Protein AF-A0A4W5L0S5-F1 (afdb_monomer_lite)

Sequence (129 aa):
MLKEGACASDHKALMSELKILIHIGNHLNVVNLLGACTKPNAPLMVVVEYCKYGNLSNYLRAKREFFLPYRDRSPKTQSQVRRMIEAGQVEQRARLPPSPSSSSIGSPQNHSSSKSNQKSHSPAVEKSE

Foldseek 3Di:
DDDPPDDPVNVVVVVVVLVVLVVVADDPPDWHWPDWDDDPPDDTGTDTDDDPQPDPVVSCLVCVVVDPVCPPDDPVVSVVVVVVNVVVVVVVVVPDDDDDDDDDDDDDDDDDDDDDDDDDDDDDDDDDD

Radius of gyration: 30.15 Å; chains: 1; bounding box: 71×33×88 Å

pLDDT: mean 73.86, std 24.86, range [31.44, 98.56]

Organism: NCBI:txid62062

Structure (mmCIF, N/CA/C/O backbone):
data_AF-A0A4W5L0S5-F1
#
_entry.id   AF-A0A4W5L0S5-F1
#
loop_
_atom_site.group_PDB
_atom_site.id
_atom_site.type_symbol
_atom_site.label_atom_id
_atom_site.label_alt_id
_atom_site.label_comp_id
_atom_site.label_asym_id
_atom_site.label_entity_id
_atom_site.label_seq_id
_atom_site.pdbx_PDB_ins_code
_atom_site.Cartn_x
_atom_site.Cartn_y
_atom_site.Cartn_z
_atom_site.occupancy
_atom_site.B_iso_or_equiv
_atom_site.auth_seq_id
_atom_site.auth_comp_id
_atom_site.auth_asym_id
_atom_site.auth_atom_id
_atom_site.pdbx_PDB_model_num
ATOM 1 N N . MET A 1 1 ? -1.604 -0.224 -7.329 1.00 81.69 1 MET A N 1
ATOM 2 C CA . MET A 1 1 ? -1.710 -1.053 -8.554 1.00 81.69 1 MET A CA 1
ATOM 3 C C . MET A 1 1 ? -2.141 -0.168 -9.703 1.00 81.69 1 MET A C 1
ATOM 5 O O . MET A 1 1 ? -2.919 0.753 -9.470 1.00 81.69 1 MET A O 1
ATOM 9 N N . LEU A 1 2 ? -1.644 -0.438 -10.907 1.00 91.19 2 LEU A N 1
ATOM 10 C CA . LEU A 1 2 ? -2.070 0.290 -12.100 1.00 91.19 2 LEU A CA 1
ATOM 11 C C . LEU A 1 2 ? -3.499 -0.119 -12.467 1.00 91.19 2 LEU A C 1
ATOM 13 O O . LEU A 1 2 ? -3.838 -1.300 -12.414 1.00 91.19 2 LEU A O 1
ATOM 17 N N . LYS A 1 3 ? -4.334 0.869 -12.787 1.00 92.62 3 LYS A N 1
ATOM 18 C CA . LYS A 1 3 ? -5.689 0.651 -13.303 1.00 92.62 3 LYS A CA 1
ATOM 19 C C . LYS A 1 3 ? -5.652 0.547 -14.828 1.00 92.62 3 LYS A C 1
ATOM 21 O O . LYS A 1 3 ? -4.653 0.890 -15.457 1.00 92.62 3 LYS A O 1
ATOM 26 N N . GLU A 1 4 ? -6.753 0.097 -15.417 1.00 90.81 4 GLU A N 1
ATOM 27 C CA . GLU A 1 4 ? -6.951 0.188 -16.862 1.00 90.81 4 GLU A CA 1
ATOM 28 C C . GLU A 1 4 ? -6.845 1.654 -17.319 1.00 90.81 4 GLU A C 1
ATOM 30 O O . GLU A 1 4 ? -7.318 2.560 -16.629 1.00 90.81 4 GLU A O 1
ATOM 35 N N . GLY A 1 5 ? -6.149 1.892 -18.434 1.00 90.19 5 GLY A N 1
ATOM 36 C CA . GLY A 1 5 ? -5.843 3.242 -18.922 1.00 90.19 5 GLY A CA 1
ATOM 37 C C . GLY A 1 5 ? -4.675 3.955 -18.223 1.00 90.19 5 GLY A C 1
ATOM 38 O O . GLY A 1 5 ? -4.448 5.131 -18.497 1.00 90.19 5 GLY A O 1
ATOM 39 N N . ALA A 1 6 ? -3.925 3.282 -17.341 1.00 93.00 6 ALA A N 1
ATOM 40 C CA . ALA A 1 6 ? -2.732 3.862 -16.722 1.00 93.00 6 ALA A CA 1
ATOM 41 C C . ALA A 1 6 ? -1.663 4.234 -17.763 1.00 93.00 6 ALA A C 1
ATOM 43 O O . ALA A 1 6 ? -1.397 3.494 -18.713 1.00 93.00 6 ALA A O 1
ATOM 44 N N . CYS A 1 7 ? -1.014 5.374 -17.549 1.00 95.31 7 CYS A N 1
ATOM 45 C CA . CYS A 1 7 ? -0.002 5.913 -18.449 1.00 95.31 7 CYS A CA 1
ATOM 46 C C . CYS A 1 7 ? 1.429 5.592 -17.977 1.00 95.31 7 CYS A C 1
ATOM 48 O O . CYS A 1 7 ? 1.664 5.067 -16.885 1.00 95.31 7 CYS A O 1
ATOM 50 N N . ALA A 1 8 ? 2.426 5.927 -18.801 1.00 94.50 8 ALA A N 1
ATOM 51 C CA . ALA A 1 8 ? 3.832 5.653 -18.494 1.00 94.50 8 ALA A CA 1
ATOM 52 C C . ALA A 1 8 ? 4.315 6.326 -17.191 1.00 94.50 8 ALA A C 1
ATOM 54 O O . ALA A 1 8 ? 5.179 5.779 -16.498 1.00 94.50 8 ALA A O 1
ATOM 55 N N . SER A 1 9 ? 3.753 7.484 -16.822 1.00 96.69 9 SER A N 1
ATOM 56 C CA . SER A 1 9 ? 4.080 8.136 -15.549 1.00 96.69 9 SER A CA 1
ATOM 57 C C . SER A 1 9 ? 3.538 7.372 -14.346 1.00 96.69 9 SER A C 1
ATOM 59 O O . SER A 1 9 ? 4.250 7.286 -13.349 1.00 96.69 9 SER A O 1
ATOM 61 N N . ASP A 1 10 ? 2.360 6.750 -14.445 1.00 96.31 10 ASP A N 1
ATOM 62 C CA . ASP A 1 10 ? 1.810 5.917 -13.366 1.00 96.31 10 ASP A CA 1
ATOM 63 C C . ASP A 1 10 ? 2.692 4.688 -13.137 1.00 96.31 10 ASP A C 1
ATOM 65 O O . ASP A 1 10 ? 3.013 4.338 -12.001 1.00 96.31 10 ASP A O 1
ATOM 69 N N . HIS A 1 11 ? 3.162 4.070 -14.226 1.00 95.50 11 HIS A N 1
ATOM 70 C CA . HIS A 1 11 ? 4.116 2.967 -14.151 1.00 95.50 11 HIS A CA 1
ATOM 71 C C . HIS A 1 11 ? 5.427 3.397 -13.475 1.00 95.50 11 HIS A C 1
ATOM 73 O O . HIS A 1 11 ? 5.942 2.696 -12.601 1.00 95.50 11 HIS A O 1
ATOM 79 N N . LYS A 1 12 ? 5.967 4.568 -13.841 1.00 96.44 12 LYS A N 1
ATOM 80 C CA . LYS A 1 12 ? 7.178 5.120 -13.215 1.00 96.44 12 LYS A CA 1
ATOM 81 C C . LYS A 1 12 ? 6.961 5.438 -11.732 1.00 96.44 12 LYS A C 1
ATOM 83 O O . LYS A 1 12 ? 7.851 5.155 -10.930 1.00 96.44 12 LYS A O 1
ATOM 88 N N . ALA A 1 13 ? 5.805 5.990 -11.371 1.00 97.69 13 ALA A N 1
ATOM 89 C CA . ALA A 1 13 ? 5.445 6.292 -9.990 1.00 97.69 13 ALA A CA 1
ATOM 90 C C . ALA A 1 13 ? 5.370 5.010 -9.151 1.00 97.69 13 ALA A C 1
ATOM 92 O O . ALA A 1 13 ? 6.064 4.909 -8.143 1.00 97.69 13 ALA A O 1
ATOM 93 N N . LEU A 1 14 ? 4.651 3.987 -9.624 1.00 97.69 14 LEU A N 1
ATOM 94 C CA . LEU A 1 14 ? 4.553 2.701 -8.929 1.00 97.69 14 LEU A CA 1
ATOM 95 C C . LEU A 1 14 ? 5.917 2.000 -8.804 1.00 97.69 14 LEU A C 1
ATOM 97 O O . LEU A 1 14 ? 6.222 1.399 -7.776 1.00 97.69 14 LEU A O 1
ATOM 101 N N . MET A 1 15 ? 6.776 2.108 -9.822 1.00 97.38 15 MET A N 1
ATOM 102 C CA . MET A 1 15 ? 8.150 1.602 -9.747 1.00 97.38 15 MET A CA 1
ATOM 103 C C . MET A 1 15 ? 8.982 2.359 -8.697 1.00 97.38 15 MET A C 1
ATOM 105 O O . MET A 1 15 ? 9.832 1.765 -8.032 1.00 97.38 15 MET A O 1
ATOM 109 N N . SER A 1 16 ? 8.749 3.663 -8.530 1.00 98.19 16 SER A N 1
ATOM 110 C CA . SER A 1 16 ? 9.386 4.460 -7.476 1.00 98.19 16 SER A CA 1
ATOM 111 C C . SER A 1 16 ? 8.886 4.065 -6.086 1.00 98.19 16 SER A C 1
ATOM 113 O O . SER A 1 16 ? 9.701 3.896 -5.182 1.00 98.19 16 SER A O 1
ATOM 115 N N . GLU A 1 17 ? 7.578 3.861 -5.916 1.00 98.06 17 GLU A N 1
ATOM 116 C CA . GLU A 1 17 ? 6.989 3.365 -4.663 1.00 98.06 17 GLU A CA 1
ATOM 117 C C . GLU A 1 17 ? 7.579 2.006 -4.265 1.00 98.06 17 GLU A C 1
ATOM 119 O O . GLU A 1 17 ? 7.978 1.817 -3.116 1.00 98.06 17 GLU A O 1
ATOM 124 N N . LEU A 1 18 ? 7.730 1.085 -5.225 1.00 98.38 18 LEU A N 1
ATOM 125 C CA . LEU A 1 18 ? 8.379 -0.207 -4.994 1.00 98.38 18 LEU A CA 1
ATOM 126 C C . LEU A 1 18 ? 9.813 -0.041 -4.464 1.00 98.38 18 LEU A C 1
ATOM 128 O O . LEU A 1 18 ? 10.185 -0.690 -3.488 1.00 98.38 18 LEU A O 1
ATOM 132 N N . LYS A 1 19 ? 10.618 0.839 -5.071 1.00 98.25 19 LYS A N 1
ATOM 133 C CA . LYS A 1 19 ? 11.999 1.094 -4.619 1.00 98.25 19 LYS A CA 1
ATOM 134 C C . LYS A 1 19 ? 12.053 1.658 -3.200 1.00 98.25 19 LYS A C 1
ATOM 136 O O . LYS A 1 19 ? 12.946 1.290 -2.442 1.00 98.25 19 LYS A O 1
ATOM 141 N N . ILE A 1 20 ? 11.099 2.516 -2.841 1.00 98.56 20 ILE A N 1
ATOM 142 C CA . ILE A 1 20 ? 10.987 3.071 -1.488 1.00 98.56 20 ILE A CA 1
ATOM 143 C C . ILE A 1 20 ? 10.678 1.958 -0.481 1.00 98.56 20 ILE A C 1
ATOM 145 O O . ILE A 1 20 ? 11.371 1.855 0.527 1.00 98.56 20 ILE A O 1
ATOM 149 N N . LEU A 1 21 ? 9.704 1.087 -0.766 1.00 98.25 21 LEU A N 1
ATOM 150 C CA . LEU A 1 21 ? 9.360 -0.037 0.115 1.00 98.25 21 LEU A CA 1
ATOM 151 C C . LEU A 1 21 ? 10.540 -1.003 0.318 1.00 98.25 21 LEU A C 1
ATOM 153 O O . LEU A 1 21 ? 10.784 -1.432 1.443 1.00 98.25 21 LEU A O 1
ATOM 157 N N . ILE A 1 22 ? 11.307 -1.295 -0.742 1.00 98.25 22 ILE A N 1
ATOM 158 C CA . ILE A 1 22 ? 12.535 -2.107 -0.647 1.00 98.25 22 ILE A CA 1
ATOM 159 C C . ILE A 1 22 ? 13.562 -1.443 0.278 1.00 98.25 22 ILE A C 1
ATOM 161 O O . ILE A 1 22 ? 14.185 -2.121 1.089 1.00 98.25 22 ILE A O 1
ATOM 165 N N . HIS A 1 23 ? 13.748 -0.127 0.151 1.00 98.44 23 HIS A N 1
ATOM 166 C CA . HIS A 1 23 ? 14.726 0.612 0.946 1.00 98.44 23 HIS A CA 1
ATOM 167 C C . HIS A 1 23 ? 14.345 0.703 2.431 1.00 98.44 23 HIS A C 1
ATOM 169 O O . HIS A 1 23 ? 15.223 0.617 3.283 1.00 98.44 23 HIS A O 1
ATOM 175 N N . ILE A 1 24 ? 13.052 0.858 2.738 1.00 98.06 24 ILE A N 1
ATOM 176 C CA . ILE A 1 24 ? 12.547 0.891 4.120 1.00 98.06 24 ILE A CA 1
ATOM 177 C C . ILE A 1 24 ? 12.746 -0.466 4.811 1.00 98.06 24 ILE A C 1
ATOM 179 O O . ILE A 1 24 ? 13.123 -0.507 5.982 1.00 98.06 24 ILE A O 1
ATOM 183 N N . GLY A 1 25 ? 12.516 -1.570 4.093 1.00 97.44 25 GLY A N 1
ATOM 184 C CA . GLY A 1 25 ? 12.610 -2.918 4.646 1.00 97.44 25 GLY A CA 1
ATOM 185 C C . GLY A 1 25 ? 11.466 -3.262 5.606 1.00 97.44 25 GLY A C 1
ATOM 186 O O . GLY A 1 25 ? 10.401 -2.643 5.588 1.00 97.44 25 GLY A O 1
ATOM 187 N N . ASN A 1 26 ? 11.680 -4.288 6.432 1.00 98.12 26 ASN A N 1
ATOM 188 C CA . ASN A 1 26 ? 10.633 -4.844 7.288 1.00 98.12 26 ASN A CA 1
ATOM 189 C C . ASN A 1 26 ? 10.523 -4.084 8.612 1.00 98.12 26 ASN A C 1
ATOM 191 O O . ASN A 1 26 ? 11.517 -3.911 9.321 1.00 98.12 26 ASN A O 1
ATOM 195 N N . HIS A 1 27 ? 9.304 -3.701 8.992 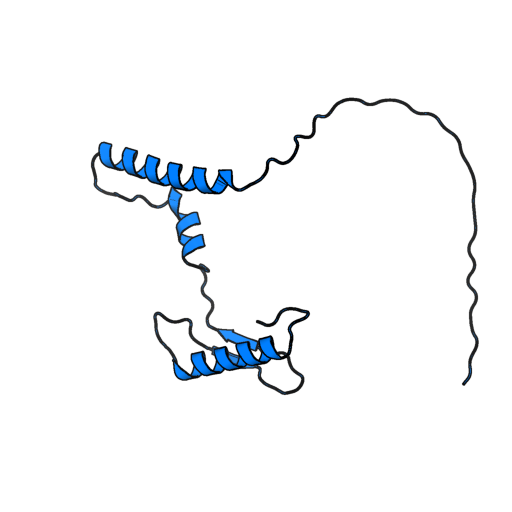1.00 98.38 27 HIS A N 1
ATOM 196 C CA . HIS A 1 27 ? 9.046 -3.022 10.258 1.00 98.38 27 HIS A CA 1
ATOM 197 C C . HIS A 1 27 ? 7.620 -3.285 10.754 1.00 98.38 27 HIS A C 1
ATOM 199 O O . HIS A 1 27 ? 6.673 -3.285 9.980 1.00 98.38 27 HIS A O 1
ATOM 205 N N . LEU A 1 28 ? 7.440 -3.441 12.070 1.00 98.12 28 LEU A N 1
ATOM 206 C CA . LEU A 1 28 ? 6.148 -3.811 12.670 1.00 98.12 28 LEU A CA 1
ATOM 207 C C . LEU A 1 28 ? 5.006 -2.835 12.337 1.00 98.12 28 LEU A C 1
ATOM 209 O O . LEU A 1 28 ? 3.858 -3.239 12.194 1.00 98.12 28 LEU A O 1
ATOM 213 N N . ASN A 1 29 ? 5.327 -1.544 12.240 1.00 98.00 29 ASN A N 1
ATOM 214 C CA . ASN A 1 29 ? 4.344 -0.472 12.052 1.00 98.00 29 ASN A CA 1
ATOM 215 C C . ASN A 1 29 ? 4.305 0.079 10.615 1.00 98.00 29 ASN A C 1
ATOM 217 O O . ASN A 1 29 ? 3.727 1.141 10.387 1.00 98.00 29 ASN A O 1
ATOM 221 N N . VAL A 1 30 ? 4.958 -0.590 9.663 1.00 97.75 30 VAL A N 1
ATOM 222 C CA . VAL A 1 30 ? 4.936 -0.231 8.238 1.00 97.75 30 VAL A CA 1
ATOM 223 C C . VAL A 1 30 ? 4.460 -1.449 7.460 1.00 97.75 30 VAL A C 1
ATOM 225 O O . VAL A 1 30 ? 4.833 -2.567 7.788 1.00 97.75 30 VAL A O 1
ATOM 228 N N . VAL A 1 31 ? 3.645 -1.233 6.428 1.00 97.94 31 VAL A N 1
ATOM 229 C CA . VAL A 1 31 ? 3.167 -2.326 5.578 1.00 97.94 31 VAL A CA 1
ATOM 230 C C . VAL A 1 31 ? 4.357 -3.014 4.909 1.00 97.94 31 VAL A C 1
ATOM 232 O O . VAL A 1 31 ? 5.068 -2.395 4.115 1.00 97.94 31 VAL A O 1
ATOM 235 N N . ASN A 1 32 ? 4.558 -4.293 5.217 1.00 98.12 32 ASN A N 1
ATOM 236 C CA . ASN A 1 32 ? 5.709 -5.044 4.725 1.00 98.12 32 ASN A CA 1
ATOM 237 C C . ASN A 1 32 ? 5.556 -5.452 3.252 1.00 98.12 32 ASN A C 1
ATOM 239 O O . ASN A 1 32 ? 4.514 -5.962 2.824 1.00 98.12 32 ASN A O 1
ATOM 243 N N . LEU A 1 33 ? 6.634 -5.273 2.483 1.00 98.50 33 LEU A N 1
ATOM 244 C CA . LEU A 1 33 ? 6.762 -5.792 1.124 1.00 98.50 33 LEU A CA 1
ATOM 245 C C . LEU A 1 33 ? 7.053 -7.296 1.170 1.00 98.50 33 LEU A C 1
ATOM 247 O O . LEU A 1 33 ? 7.999 -7.731 1.819 1.00 98.50 33 LEU A O 1
ATOM 251 N N . LEU A 1 34 ? 6.272 -8.085 0.435 1.00 98.31 34 LEU A N 1
ATOM 252 C CA . LEU A 1 34 ? 6.489 -9.527 0.279 1.00 98.31 34 LEU A CA 1
ATOM 253 C C . LEU A 1 34 ? 7.206 -9.858 -1.033 1.00 98.31 34 LEU A C 1
ATOM 255 O O . LEU A 1 34 ? 7.949 -10.832 -1.111 1.00 98.31 34 LEU A O 1
ATOM 259 N N . GLY A 1 35 ? 6.982 -9.056 -2.076 1.00 98.19 35 GLY A N 1
ATOM 260 C CA . GLY A 1 35 ? 7.626 -9.237 -3.371 1.00 98.19 35 GLY A CA 1
ATOM 261 C C . GLY A 1 35 ? 7.041 -8.347 -4.461 1.00 98.19 35 GLY A C 1
ATOM 262 O O . GLY A 1 35 ? 6.165 -7.518 -4.217 1.00 98.19 35 GLY A O 1
ATOM 263 N N . ALA A 1 36 ? 7.524 -8.524 -5.688 1.00 98.00 36 ALA A N 1
ATOM 264 C CA . ALA A 1 36 ? 7.023 -7.802 -6.850 1.00 98.00 36 ALA A CA 1
ATOM 265 C C . ALA A 1 36 ? 7.161 -8.626 -8.136 1.00 98.00 36 ALA A C 1
ATOM 267 O O . ALA A 1 36 ? 8.065 -9.451 -8.272 1.00 98.00 36 ALA A O 1
ATOM 268 N N . CYS A 1 37 ? 6.288 -8.362 -9.105 1.00 96.88 37 CYS A N 1
ATOM 269 C CA . CYS A 1 37 ? 6.425 -8.852 -10.472 1.00 96.88 37 CYS A CA 1
ATOM 270 C C . CYS A 1 37 ? 6.864 -7.690 -11.360 1.00 96.88 37 CYS A C 1
ATOM 272 O O . CYS A 1 37 ? 6.093 -6.762 -11.587 1.00 96.88 37 CYS A O 1
ATOM 274 N N . THR A 1 38 ? 8.106 -7.743 -11.840 1.00 96.50 38 THR A N 1
ATOM 275 C CA . THR A 1 38 ? 8.754 -6.666 -12.613 1.00 96.50 38 THR A CA 1
ATOM 276 C C . THR A 1 38 ? 9.226 -7.127 -13.994 1.00 96.50 38 THR A C 1
ATOM 278 O O . THR A 1 38 ? 9.999 -6.435 -14.654 1.00 96.50 38 THR A O 1
ATOM 281 N N . LYS A 1 39 ? 8.800 -8.321 -14.428 1.00 95.94 39 LYS A N 1
ATOM 282 C CA . LYS A 1 39 ? 9.226 -8.898 -15.705 1.00 95.94 39 LYS A CA 1
ATOM 283 C C . LYS A 1 39 ? 8.772 -8.013 -16.876 1.00 95.94 39 LYS A C 1
ATOM 285 O O . LYS A 1 39 ? 7.637 -7.534 -16.855 1.00 95.94 39 LYS A O 1
ATOM 290 N N . PRO A 1 40 ? 9.607 -7.852 -17.918 1.00 91.38 40 PRO A N 1
ATOM 291 C CA . PRO A 1 40 ? 9.176 -7.237 -19.168 1.00 91.38 40 PRO A CA 1
ATOM 292 C C . PRO A 1 40 ? 7.946 -7.957 -19.730 1.00 91.38 40 PRO A C 1
ATOM 294 O O . PRO A 1 40 ? 7.829 -9.176 -19.598 1.00 91.38 40 PRO A O 1
ATOM 297 N N . ASN A 1 41 ? 7.041 -7.207 -20.360 1.00 89.62 41 ASN A N 1
ATOM 298 C CA . ASN A 1 41 ? 5.789 -7.708 -20.946 1.00 89.62 41 ASN A CA 1
ATOM 299 C C . ASN A 1 41 ? 4.790 -8.324 -19.943 1.00 89.62 41 ASN A C 1
ATOM 301 O O . ASN A 1 41 ? 3.830 -8.969 -20.357 1.00 89.62 41 ASN A O 1
ATOM 305 N N . ALA A 1 42 ? 4.982 -8.111 -18.638 1.00 91.31 42 ALA A N 1
ATOM 306 C CA . ALA A 1 42 ? 4.015 -8.451 -17.599 1.00 91.31 42 ALA A CA 1
ATOM 307 C C . ALA A 1 42 ? 3.581 -7.185 -16.834 1.00 91.31 42 ALA A C 1
ATOM 309 O O . ALA A 1 42 ? 4.369 -6.243 -16.716 1.00 91.31 42 ALA A O 1
ATOM 310 N N . PRO A 1 43 ? 2.354 -7.138 -16.284 1.00 92.38 43 PRO A N 1
ATOM 311 C CA . PRO A 1 43 ? 1.930 -6.024 -15.445 1.00 92.38 43 PRO A CA 1
ATOM 312 C C . PRO A 1 43 ? 2.814 -5.877 -14.202 1.00 92.38 43 PRO A C 1
ATOM 314 O O . PRO A 1 43 ? 3.090 -6.857 -13.507 1.00 92.38 43 PRO A O 1
ATOM 317 N N . LEU A 1 44 ? 3.203 -4.638 -13.887 1.00 95.38 44 LEU A N 1
ATOM 318 C CA . LEU A 1 44 ? 3.901 -4.329 -12.643 1.00 95.38 44 LEU A CA 1
ATOM 319 C C . LEU A 1 44 ? 2.977 -4.602 -11.450 1.00 95.38 44 LEU A C 1
ATOM 321 O O . LEU A 1 44 ? 1.964 -3.921 -11.264 1.00 95.38 44 LEU A O 1
ATOM 325 N N . MET A 1 45 ? 3.351 -5.577 -10.622 1.00 96.44 45 MET A N 1
ATOM 326 C CA . MET A 1 45 ? 2.642 -5.898 -9.383 1.00 96.44 45 MET A CA 1
ATOM 327 C C . MET A 1 45 ? 3.558 -5.707 -8.181 1.00 96.44 45 MET A C 1
ATOM 329 O O . MET A 1 45 ? 4.707 -6.140 -8.199 1.00 96.44 45 MET A O 1
ATOM 333 N N . VAL A 1 46 ? 3.020 -5.097 -7.127 1.00 97.81 46 VAL A N 1
ATOM 334 C CA . VAL A 1 46 ? 3.667 -4.958 -5.818 1.00 97.81 46 VAL A CA 1
ATOM 335 C C . VAL A 1 46 ? 2.836 -5.761 -4.829 1.00 97.81 46 VAL A C 1
ATOM 337 O O . VAL A 1 46 ? 1.638 -5.511 -4.687 1.00 97.81 46 VAL A O 1
ATOM 340 N N . VAL A 1 47 ? 3.456 -6.751 -4.194 1.00 98.00 47 VAL A N 1
ATOM 341 C CA . VAL A 1 47 ? 2.803 -7.684 -3.275 1.00 98.00 47 VAL A CA 1
ATOM 342 C C . VAL A 1 47 ? 3.212 -7.317 -1.860 1.00 98.00 47 VAL A C 1
ATOM 344 O O . VAL A 1 47 ? 4.392 -7.351 -1.521 1.00 98.00 47 VAL A O 1
ATOM 347 N N . VAL A 1 48 ? 2.231 -6.972 -1.037 1.00 98.06 48 VAL A N 1
ATOM 348 C CA . VAL A 1 48 ? 2.421 -6.553 0.354 1.00 98.06 48 VAL A CA 1
ATOM 349 C C . VAL A 1 48 ? 1.646 -7.463 1.297 1.00 98.06 48 VAL A C 1
ATOM 351 O O . VAL A 1 48 ? 0.784 -8.231 0.862 1.00 98.06 48 VAL A O 1
ATOM 354 N N . GLU A 1 49 ? 1.951 -7.383 2.587 1.00 98.00 49 GLU A N 1
ATOM 355 C CA . GLU A 1 49 ? 1.197 -8.104 3.606 1.00 98.00 49 GLU A CA 1
ATOM 356 C C . GLU A 1 49 ? -0.292 -7.732 3.607 1.00 98.00 49 GLU A C 1
ATOM 358 O O . GLU A 1 49 ? -0.703 -6.613 3.287 1.00 98.00 49 GLU A O 1
ATOM 363 N N . TYR A 1 50 ? -1.125 -8.698 3.987 1.00 98.00 50 TYR A N 1
ATOM 364 C CA . TYR A 1 50 ? -2.563 -8.499 4.044 1.00 98.00 50 TYR A CA 1
ATOM 365 C C . TYR A 1 50 ? -2.996 -7.931 5.400 1.00 98.00 50 TYR A C 1
ATOM 367 O O . TYR A 1 50 ? -2.971 -8.614 6.426 1.00 98.00 50 TYR A O 1
ATOM 375 N N . CYS A 1 51 ? -3.489 -6.693 5.398 1.00 97.88 51 CYS A N 1
ATOM 376 C CA . CYS A 1 51 ? -4.094 -6.077 6.575 1.00 97.88 51 CYS A CA 1
ATOM 377 C C . CYS A 1 51 ? -5.584 -6.450 6.677 1.00 97.88 51 CYS A C 1
ATOM 379 O O . CYS A 1 51 ? -6.443 -5.777 6.101 1.00 97.88 51 CYS A O 1
ATOM 381 N N . LYS A 1 52 ? -5.904 -7.487 7.464 1.00 97.81 52 LYS A N 1
ATOM 382 C CA . LYS A 1 52 ? -7.268 -8.037 7.649 1.00 97.81 52 LYS A CA 1
ATOM 383 C C . LYS A 1 52 ? -8.367 -6.996 7.903 1.00 97.81 52 LYS A C 1
ATOM 385 O O . LYS A 1 52 ? -9.501 -7.188 7.479 1.00 97.81 52 LYS A O 1
ATOM 390 N N . TYR A 1 53 ? -8.054 -5.918 8.619 1.00 97.38 53 TYR A N 1
ATOM 391 C CA . TYR A 1 53 ? -9.036 -4.911 9.033 1.00 97.38 53 TYR A CA 1
ATOM 392 C C . TYR A 1 53 ? -9.094 -3.676 8.120 1.00 97.38 53 TYR A C 1
ATOM 394 O O . TYR A 1 53 ? -9.877 -2.762 8.378 1.00 97.38 53 TYR A O 1
ATOM 402 N N . GLY A 1 54 ? -8.303 -3.647 7.043 1.00 97.25 54 GLY A N 1
ATOM 403 C CA . GLY A 1 54 ? -8.258 -2.528 6.105 1.00 97.25 54 GLY A CA 1
ATOM 404 C C . GLY A 1 54 ? -7.705 -1.242 6.727 1.00 97.25 54 GLY A C 1
ATOM 405 O O . GLY A 1 54 ? -6.853 -1.273 7.612 1.00 97.25 54 GLY A O 1
ATOM 406 N N . ASN A 1 55 ? -8.172 -0.089 6.237 1.00 97.38 55 ASN A N 1
ATOM 407 C CA . ASN A 1 55 ? -7.694 1.206 6.718 1.00 97.38 55 ASN A CA 1
ATOM 408 C C . ASN A 1 55 ? -8.299 1.582 8.081 1.00 97.38 55 ASN A C 1
ATOM 410 O O . ASN A 1 55 ? -9.475 1.335 8.363 1.00 97.38 55 ASN A O 1
ATOM 414 N N . LEU A 1 56 ? -7.494 2.269 8.893 1.00 96.88 56 LEU A N 1
ATOM 415 C CA . LEU A 1 56 ? -7.848 2.633 10.262 1.00 96.88 56 LEU A CA 1
ATOM 416 C C . LEU A 1 56 ? -9.085 3.541 10.346 1.00 96.88 56 LEU A C 1
ATOM 418 O O . LEU A 1 56 ? -9.904 3.374 11.243 1.00 96.88 56 LEU A O 1
ATOM 422 N N . SER A 1 57 ? -9.262 4.476 9.405 1.00 96.69 57 SER A N 1
ATOM 423 C CA . SER A 1 57 ? -10.400 5.408 9.418 1.00 96.69 57 SER A CA 1
ATOM 424 C C . SER A 1 57 ? -11.739 4.671 9.329 1.00 96.69 57 SER A C 1
ATOM 426 O O . SER A 1 57 ? -12.640 4.905 10.137 1.00 96.69 57 SER A O 1
ATOM 428 N N . ASN A 1 58 ? -11.860 3.733 8.389 1.00 96.50 58 ASN A N 1
ATOM 429 C CA . ASN A 1 58 ? -13.067 2.929 8.218 1.00 96.50 58 ASN A CA 1
ATOM 430 C C . ASN A 1 58 ? -13.252 1.941 9.369 1.00 96.50 58 ASN A C 1
ATOM 432 O O . ASN A 1 58 ? -14.371 1.798 9.861 1.00 96.50 58 ASN A O 1
ATOM 436 N N . TYR A 1 59 ? -12.166 1.322 9.840 1.00 96.38 59 TYR A N 1
ATOM 437 C CA . TYR A 1 59 ? -12.213 0.435 11.000 1.00 96.38 59 TYR A CA 1
ATOM 438 C C . TYR A 1 59 ? -12.769 1.150 12.241 1.00 96.38 59 TYR A C 1
ATOM 440 O O . TYR A 1 59 ? -13.713 0.669 12.868 1.00 96.38 59 TYR A O 1
ATOM 448 N N . LEU A 1 60 ? -12.251 2.341 12.560 1.00 94.50 60 LEU A N 1
ATOM 449 C CA . LEU A 1 60 ? -12.710 3.132 13.703 1.00 94.50 60 LEU A CA 1
ATOM 450 C C . LEU A 1 60 ? -14.154 3.613 13.530 1.00 94.50 60 LEU A C 1
ATOM 452 O O . LEU A 1 60 ? -14.924 3.564 14.488 1.00 94.50 60 LEU A O 1
ATOM 456 N N . ARG A 1 61 ? -14.554 4.034 12.320 1.00 92.75 61 ARG A N 1
ATOM 457 C CA . ARG A 1 61 ? -15.953 4.400 12.025 1.00 92.75 61 ARG A CA 1
ATOM 458 C C . ARG A 1 61 ? -16.909 3.234 12.282 1.00 92.75 61 ARG A C 1
ATOM 460 O O . ARG A 1 61 ? -17.909 3.434 12.963 1.00 92.75 61 ARG A O 1
ATOM 467 N N . ALA A 1 62 ? -16.575 2.032 11.813 1.00 92.81 62 ALA A N 1
ATOM 468 C CA . ALA A 1 62 ? -17.390 0.829 12.003 1.00 92.81 62 ALA A CA 1
ATOM 469 C C . ALA A 1 62 ? -17.470 0.365 13.470 1.00 92.81 62 ALA A C 1
ATOM 471 O O . ALA A 1 62 ? -18.377 -0.375 13.842 1.00 92.81 62 ALA A O 1
ATOM 472 N N . LYS A 1 63 ? -16.523 0.786 14.316 1.00 90.81 63 LYS A N 1
ATOM 473 C CA . LYS A 1 63 ? -16.474 0.434 15.742 1.00 90.81 63 LYS A CA 1
ATOM 474 C C . LYS A 1 63 ? -17.002 1.525 16.675 1.00 90.81 63 LYS A C 1
ATOM 476 O O . LYS A 1 63 ? -16.999 1.303 17.881 1.00 90.81 63 LYS A O 1
ATOM 481 N N . ARG A 1 64 ? -17.504 2.654 16.155 1.00 89.25 64 ARG A N 1
ATOM 482 C CA . ARG A 1 64 ? -18.033 3.770 16.970 1.00 89.25 64 ARG A CA 1
ATOM 483 C C . ARG A 1 64 ? -19.101 3.333 17.971 1.00 89.25 64 ARG A C 1
ATOM 485 O O . ARG A 1 64 ? -19.057 3.772 19.111 1.00 89.25 64 ARG A O 1
ATOM 492 N N . GLU A 1 65 ? -20.023 2.468 17.560 1.00 82.19 65 GLU A N 1
ATOM 493 C CA . GLU A 1 65 ? -21.136 2.011 18.409 1.00 82.19 65 GLU A CA 1
ATOM 494 C C . GLU A 1 65 ? -20.708 0.982 19.463 1.00 82.19 65 GLU A C 1
ATOM 496 O O . GLU A 1 65 ? -21.336 0.855 20.508 1.00 82.19 65 GLU A O 1
ATOM 501 N N . PHE A 1 66 ? -19.608 0.271 19.209 1.00 82.00 66 PHE A N 1
ATOM 502 C CA . PHE A 1 66 ? -19.056 -0.743 20.111 1.00 82.00 66 PHE A CA 1
ATOM 503 C C . PHE A 1 66 ? -17.979 -0.180 21.039 1.00 82.00 66 PHE A C 1
ATOM 505 O O . PHE A 1 66 ? -17.543 -0.850 21.976 1.00 82.00 66 PHE A O 1
ATOM 512 N N . PHE A 1 67 ? -17.518 1.039 20.770 1.00 83.94 67 PHE A N 1
ATOM 513 C CA . PHE A 1 67 ? -16.547 1.710 21.605 1.00 83.94 67 PHE A CA 1
ATOM 514 C C . PHE A 1 67 ? -17.255 2.299 22.822 1.00 83.94 67 PHE A C 1
ATOM 516 O O . PHE A 1 67 ? -17.942 3.311 22.725 1.00 83.94 67 PHE A O 1
ATOM 523 N N . LEU A 1 68 ? -17.066 1.664 23.978 1.00 75.19 68 LEU A N 1
ATOM 524 C CA . LEU A 1 68 ? -17.436 2.229 25.270 1.00 75.19 68 LEU A CA 1
ATOM 525 C C . LEU A 1 68 ? -16.263 3.092 25.755 1.00 75.19 68 LEU A C 1
ATOM 527 O O . LEU A 1 68 ? -15.277 2.542 26.246 1.00 75.19 68 LEU A O 1
ATOM 531 N N . PRO A 1 69 ? -16.343 4.432 25.651 1.00 67.69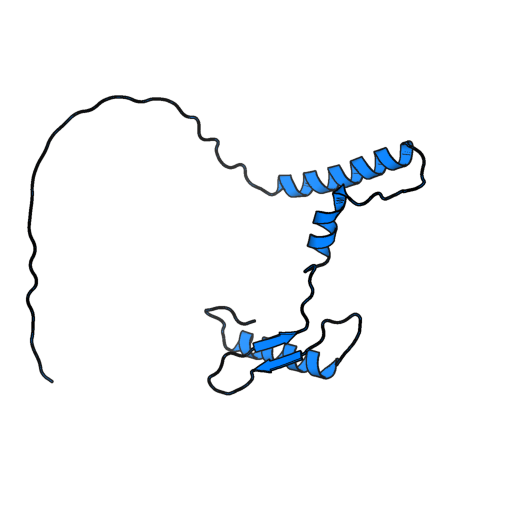 69 PRO A N 1
ATOM 532 C CA . PRO A 1 69 ? -15.225 5.326 25.968 1.00 67.69 69 PRO A CA 1
ATOM 533 C C . PRO A 1 69 ? -14.851 5.296 27.453 1.00 67.69 69 PRO A C 1
ATOM 535 O O . PRO A 1 69 ? -13.798 5.781 27.853 1.00 67.69 69 PRO A O 1
ATOM 538 N N . TYR A 1 70 ? -15.743 4.747 28.275 1.00 59.50 70 TYR A N 1
ATOM 539 C CA . TYR A 1 70 ? -15.646 4.719 29.715 1.00 59.50 70 TYR A CA 1
ATOM 540 C C . TYR A 1 70 ? -16.293 3.431 30.211 1.00 59.50 70 TYR A C 1
ATOM 542 O O . TYR A 1 70 ? -17.507 3.387 30.403 1.00 59.50 70 TYR A O 1
ATOM 550 N N . ARG A 1 71 ? -15.492 2.387 30.463 1.00 55.25 71 ARG A N 1
ATOM 551 C CA . ARG A 1 71 ? -15.944 1.312 31.363 1.00 55.25 71 ARG A CA 1
ATOM 552 C C . ARG A 1 71 ? -16.162 1.829 32.796 1.00 55.25 71 ARG A C 1
ATOM 554 O O . ARG A 1 71 ? -16.750 1.099 33.575 1.00 55.25 71 ARG A O 1
ATOM 561 N N . ASP A 1 72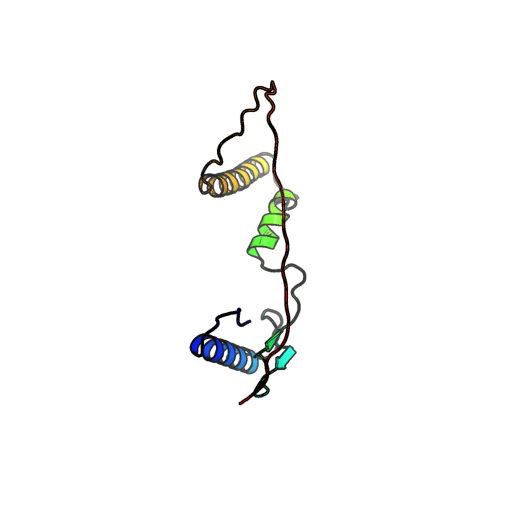 ? -15.738 3.065 33.118 1.00 57.62 72 ASP A N 1
ATOM 562 C CA . ASP A 1 72 ? -15.679 3.541 34.507 1.00 57.62 72 ASP A CA 1
ATOM 563 C C . ASP A 1 72 ? -15.779 5.081 34.703 1.00 57.62 72 ASP A C 1
ATOM 565 O O . ASP A 1 72 ? -14.938 5.707 35.348 1.00 57.62 72 ASP A O 1
ATOM 569 N N . ARG A 1 73 ? -16.780 5.765 34.119 1.00 59.44 73 ARG A N 1
ATOM 570 C CA . ARG A 1 73 ? -17.090 7.168 34.499 1.00 59.44 73 ARG A CA 1
ATOM 571 C C . ARG A 1 73 ? -18.581 7.456 34.591 1.00 59.44 73 ARG A C 1
ATOM 573 O O . ARG A 1 73 ? -19.394 6.856 33.897 1.00 59.44 73 ARG A O 1
ATOM 580 N N . SER A 1 74 ? -18.891 8.431 35.451 1.00 66.88 74 SER A N 1
ATOM 581 C CA . SER A 1 74 ? -20.240 8.851 35.840 1.00 66.88 74 SER A CA 1
ATOM 582 C C . SER A 1 74 ? -21.201 9.092 34.653 1.00 66.88 74 SER A C 1
ATOM 584 O O . SER A 1 74 ? -20.757 9.508 33.575 1.00 66.88 74 SER A O 1
ATOM 586 N N . PRO A 1 75 ? -22.528 8.952 34.858 1.00 66.94 75 PRO A N 1
ATOM 587 C CA . PRO A 1 75 ? -23.558 9.089 33.813 1.00 66.94 75 PRO A CA 1
ATOM 588 C C . PRO A 1 75 ? -23.498 10.390 32.989 1.00 66.94 75 PRO A C 1
ATOM 590 O O . PRO A 1 75 ? -23.913 10.429 31.828 1.00 66.94 75 PRO A O 1
ATOM 593 N N . LYS A 1 76 ? -22.953 11.469 33.571 1.00 64.00 76 LYS A N 1
ATOM 594 C CA . LYS A 1 76 ? -22.824 12.787 32.927 1.00 64.00 76 LYS A CA 1
ATOM 595 C C . LYS A 1 76 ? -21.821 12.786 31.766 1.00 64.00 76 LYS A C 1
ATOM 597 O O . LYS A 1 76 ? -22.024 13.478 30.773 1.00 64.00 76 LYS A O 1
ATOM 602 N N . THR A 1 77 ? -20.751 11.998 31.860 1.00 66.69 77 THR A N 1
ATOM 603 C CA . THR A 1 77 ? -19.713 11.934 30.818 1.00 66.69 77 THR A CA 1
ATOM 604 C C . THR A 1 77 ? -20.154 11.055 29.643 1.00 66.69 77 THR A C 1
ATOM 606 O O . THR A 1 77 ? -19.877 11.392 28.493 1.00 66.69 77 THR A O 1
ATOM 609 N N . GLN A 1 78 ? -20.918 9.984 29.895 1.00 65.75 78 GLN A N 1
ATOM 610 C CA . GLN A 1 78 ? -21.471 9.129 28.832 1.00 65.75 78 GLN A CA 1
ATOM 611 C C . GLN A 1 78 ? -22.405 9.898 27.887 1.00 65.75 78 GLN A C 1
ATOM 613 O O . GLN A 1 78 ? -22.290 9.791 26.666 1.00 65.75 78 GLN A O 1
ATOM 618 N N . SER A 1 79 ? -23.302 10.715 28.445 1.00 71.38 79 SER A N 1
ATOM 619 C CA . SER A 1 79 ? -24.254 11.515 27.666 1.00 71.38 79 SER A CA 1
ATOM 620 C C . SER A 1 79 ? -23.559 12.593 26.823 1.00 71.38 79 SER A C 1
ATOM 622 O O . SER A 1 79 ? -23.973 12.855 25.694 1.00 71.38 79 SER A O 1
ATOM 624 N N . GLN A 1 80 ? -22.454 13.170 27.306 1.00 76.00 80 GLN A N 1
ATOM 625 C CA . GLN A 1 80 ? -21.646 14.107 26.522 1.00 76.00 80 GLN A CA 1
ATOM 626 C C . GLN A 1 80 ? -20.958 13.430 25.328 1.00 76.00 80 GLN A C 1
ATOM 628 O O . GLN A 1 80 ? -21.041 13.953 24.219 1.00 76.00 80 GLN A O 1
ATOM 633 N N . VAL A 1 81 ? -20.334 12.263 25.522 1.00 73.25 81 VAL A N 1
ATOM 634 C CA . VAL A 1 81 ? -19.645 11.559 24.426 1.00 73.25 81 VAL A CA 1
ATOM 635 C C . VAL A 1 81 ? -20.633 11.053 23.375 1.00 73.25 81 VAL A C 1
ATOM 637 O O . VAL A 1 81 ? -20.360 11.181 22.183 1.00 73.25 81 VAL A O 1
ATOM 640 N N . ARG A 1 82 ? -21.812 10.564 23.783 1.00 73.81 82 ARG A N 1
ATOM 641 C CA . ARG A 1 82 ? -22.868 10.172 22.837 1.00 73.81 82 ARG A CA 1
ATOM 642 C C . ARG A 1 82 ? -23.259 11.330 21.913 1.00 73.81 82 ARG A C 1
ATOM 644 O O . ARG A 1 82 ? -23.284 11.147 20.701 1.00 73.81 82 ARG A O 1
ATOM 651 N N . ARG A 1 83 ? -23.442 12.537 22.465 1.00 77.06 83 ARG A N 1
ATOM 652 C CA . ARG A 1 83 ? -23.705 13.748 21.667 1.00 77.06 83 ARG A CA 1
ATOM 653 C C . ARG A 1 83 ? -22.560 14.090 20.714 1.00 77.06 83 ARG A C 1
ATOM 655 O O . ARG A 1 83 ? -22.818 14.508 19.593 1.00 77.06 83 ARG A O 1
ATOM 662 N N . MET A 1 84 ? -21.305 13.898 21.127 1.00 74.12 84 MET A N 1
ATOM 663 C CA . MET A 1 84 ? -20.146 14.129 20.252 1.00 74.12 84 MET A CA 1
ATOM 664 C C . MET A 1 84 ? -20.097 13.131 19.085 1.00 74.12 84 MET A C 1
ATOM 666 O O . MET A 1 84 ? -19.789 13.517 17.958 1.00 74.12 84 MET A O 1
ATOM 670 N N . ILE A 1 85 ? -20.435 11.862 19.335 1.00 76.56 85 ILE A N 1
ATOM 671 C CA . ILE A 1 85 ? -20.514 10.829 18.293 1.00 76.56 85 ILE A CA 1
ATOM 672 C C . ILE A 1 85 ? -21.672 11.119 17.325 1.00 76.56 85 ILE A C 1
ATOM 674 O O . ILE A 1 85 ? -21.491 10.984 16.115 1.00 76.56 85 ILE A O 1
ATOM 678 N N . GLU A 1 86 ? -22.836 11.536 17.832 1.00 75.38 86 GLU A N 1
ATOM 679 C CA . GLU A 1 86 ? -24.006 11.912 17.022 1.00 75.38 86 GLU A CA 1
ATOM 680 C C . GLU A 1 86 ? -23.733 13.160 16.166 1.00 75.38 86 GLU A C 1
ATOM 682 O O . GLU A 1 86 ? -23.991 13.145 14.962 1.00 75.38 86 GLU A O 1
ATOM 687 N N . ALA A 1 87 ? -23.120 14.202 16.735 1.00 74.88 87 ALA A N 1
ATOM 688 C CA . ALA A 1 87 ? -22.740 15.409 15.996 1.00 74.88 87 ALA A CA 1
ATOM 689 C C . ALA A 1 87 ? -21.795 15.097 14.820 1.00 74.88 87 ALA A C 1
ATOM 691 O O . ALA A 1 87 ? -21.991 15.597 13.712 1.00 74.88 87 ALA A O 1
ATOM 692 N N . GLY A 1 88 ? -20.830 14.192 15.021 1.00 67.25 88 GLY A N 1
ATOM 693 C CA . GLY A 1 88 ? -19.916 13.746 13.965 1.00 67.25 88 GLY A CA 1
ATOM 694 C C . GLY A 1 88 ? -20.556 12.877 12.871 1.00 67.25 88 GLY A C 1
ATOM 695 O O . GLY A 1 88 ? -19.898 12.592 11.869 1.00 67.25 88 GLY A O 1
ATOM 696 N N . GLN A 1 89 ? -21.802 12.420 13.043 1.00 66.31 89 GLN A N 1
ATOM 697 C CA . GLN A 1 89 ? -22.565 11.707 12.007 1.00 66.31 89 GLN A CA 1
ATOM 698 C C . GLN A 1 89 ? -23.446 12.651 11.178 1.00 66.31 89 GLN A C 1
ATOM 700 O O . GLN A 1 89 ? -23.602 12.438 9.973 1.00 66.31 89 GLN A O 1
ATOM 705 N N . VAL A 1 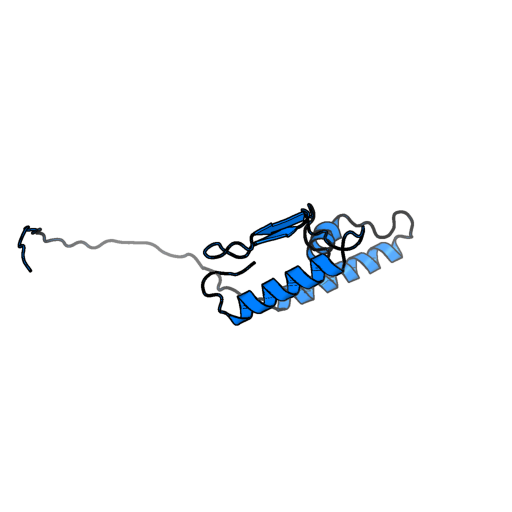90 ? -23.980 13.716 11.787 1.00 61.09 90 VAL A N 1
ATOM 706 C CA . VAL A 1 90 ? -24.825 14.711 11.097 1.00 61.09 90 VAL A CA 1
ATOM 707 C C . VAL A 1 90 ? -24.049 15.426 9.987 1.00 61.09 90 VAL A C 1
ATOM 709 O O . VAL A 1 90 ? -24.558 15.593 8.878 1.00 61.09 90 VAL A O 1
ATOM 712 N N . GLU A 1 91 ? -22.782 15.755 10.233 1.00 57.47 91 GLU A N 1
ATOM 713 C CA . GLU A 1 91 ? -21.934 16.467 9.269 1.00 57.47 91 GLU A CA 1
ATOM 714 C C . GLU A 1 91 ? -21.612 15.639 8.006 1.00 57.47 91 GLU A C 1
ATOM 716 O O . GLU A 1 91 ? -21.358 16.185 6.931 1.00 57.47 91 GLU A O 1
ATOM 721 N N . GLN A 1 92 ? -21.673 14.307 8.105 1.00 55.31 92 GLN A N 1
ATOM 722 C CA . GLN A 1 92 ? -21.435 13.400 6.980 1.00 55.31 92 GLN A CA 1
ATOM 723 C C . GLN A 1 92 ? -22.685 13.210 6.104 1.00 55.31 92 GLN A C 1
ATOM 725 O O . GLN A 1 92 ? -22.560 12.982 4.902 1.00 55.31 92 GLN A O 1
ATOM 730 N N . ARG A 1 93 ? -23.888 13.349 6.682 1.00 51.16 93 ARG A N 1
ATOM 731 C CA . ARG A 1 93 ? -25.174 13.180 5.978 1.00 51.16 93 ARG A CA 1
ATOM 732 C C . ARG A 1 93 ? -25.614 14.439 5.222 1.00 51.16 93 ARG A C 1
ATOM 734 O O . ARG A 1 93 ? -26.305 14.323 4.218 1.00 51.16 93 ARG A O 1
ATOM 741 N N . ALA A 1 94 ? -25.153 15.619 5.641 1.00 53.75 94 ALA A N 1
ATOM 742 C CA . ALA A 1 94 ? -25.434 16.896 4.975 1.00 53.75 94 ALA A CA 1
ATOM 743 C C . ALA A 1 94 ? -24.709 17.093 3.621 1.00 53.75 94 ALA A C 1
ATOM 745 O O . ALA A 1 94 ? -24.958 18.082 2.939 1.00 53.75 94 ALA A O 1
ATOM 746 N N . ARG A 1 95 ? -23.817 16.174 3.213 1.00 51.19 95 ARG A N 1
ATOM 747 C CA . ARG A 1 95 ? -23.078 16.239 1.931 1.00 51.19 95 ARG A CA 1
ATOM 748 C C . ARG A 1 95 ? -23.635 15.328 0.829 1.00 51.19 95 ARG A C 1
ATOM 750 O O . ARG A 1 95 ? -22.968 15.145 -0.185 1.00 51.19 95 ARG A O 1
ATOM 757 N N . LEU A 1 96 ? -24.815 14.734 1.011 1.00 47.47 96 LEU A N 1
ATOM 758 C CA . LEU A 1 96 ? -25.492 13.961 -0.035 1.00 47.47 96 LEU A CA 1
ATOM 759 C C . LEU A 1 96 ? -26.703 14.753 -0.554 1.00 47.47 96 LEU A C 1
ATOM 761 O O . LEU A 1 96 ? -27.523 15.174 0.264 1.00 47.47 96 LEU A O 1
ATOM 765 N N . PRO A 1 97 ? -26.844 14.973 -1.876 1.00 46.00 97 PRO A N 1
ATOM 766 C CA . PRO A 1 97 ? -28.047 15.590 -2.423 1.00 46.00 97 PRO A CA 1
ATOM 767 C C . PRO A 1 97 ? -29.248 14.639 -2.258 1.00 46.00 97 PRO A C 1
ATOM 769 O O . PRO A 1 97 ? -29.078 13.419 -2.353 1.00 46.00 97 PRO A O 1
ATOM 772 N N . PRO A 1 98 ? -30.464 15.157 -2.006 1.00 46.69 98 PRO A N 1
ATOM 773 C CA . PRO A 1 98 ? -31.645 14.319 -1.848 1.00 46.69 98 PRO A CA 1
ATOM 774 C C . PRO A 1 98 ? -32.022 13.666 -3.185 1.00 46.69 98 PRO A C 1
ATOM 776 O O . PRO A 1 98 ? -32.225 14.344 -4.189 1.00 46.69 98 PRO A O 1
ATOM 779 N N . SER A 1 99 ? -32.130 12.336 -3.198 1.00 47.25 99 SER A N 1
ATOM 780 C CA . SER A 1 99 ? -32.732 11.588 -4.305 1.00 47.25 99 SER A CA 1
ATOM 781 C C . SER A 1 99 ? -34.254 11.795 -4.315 1.00 47.25 99 SER A C 1
ATOM 783 O O . SER A 1 99 ? -34.860 11.742 -3.239 1.00 47.25 99 SER A O 1
ATOM 785 N N . PRO A 1 100 ? -34.894 11.993 -5.481 1.00 42.59 100 PRO A N 1
ATOM 786 C CA . PRO A 1 100 ? -36.331 12.225 -5.546 1.00 42.59 100 PRO A CA 1
ATOM 787 C C . PRO A 1 100 ? -37.111 10.966 -5.147 1.00 42.59 100 PRO A C 1
ATOM 789 O O . PRO A 1 100 ? -36.849 9.863 -5.624 1.00 42.59 100 PRO A O 1
ATOM 792 N N . SER A 1 101 ? -38.076 11.154 -4.251 1.00 39.62 101 SER A N 1
ATOM 793 C CA . SER A 1 101 ? -39.040 10.151 -3.808 1.00 39.62 101 SER A CA 1
ATOM 794 C C . SER A 1 101 ? -39.959 9.733 -4.959 1.00 39.62 101 SER A C 1
ATOM 796 O O . SER A 1 101 ? -40.674 10.568 -5.512 1.00 39.62 101 SER A O 1
ATOM 798 N N . SER A 1 102 ? -39.983 8.442 -5.289 1.00 43.38 102 SER A N 1
ATOM 799 C CA . SER A 1 102 ? -40.970 7.852 -6.193 1.00 43.38 102 SER A CA 1
ATOM 800 C C . SER A 1 102 ? -42.330 7.783 -5.496 1.00 43.38 102 SER A C 1
ATOM 802 O O . SER A 1 102 ? -42.527 6.960 -4.600 1.00 43.38 102 SER A O 1
ATOM 804 N N . SER A 1 103 ? -43.273 8.631 -5.900 1.00 38.88 103 SER A N 1
ATOM 805 C CA . SER A 1 103 ? -44.684 8.473 -5.552 1.00 38.88 103 SER A CA 1
ATOM 806 C C . SER A 1 103 ? -45.371 7.577 -6.578 1.00 38.88 103 SER A C 1
ATOM 808 O O . SER A 1 103 ? -45.486 7.927 -7.751 1.00 38.88 103 SER A O 1
ATOM 810 N N . SER A 1 104 ? -45.828 6.420 -6.114 1.00 44.94 104 SER A N 1
ATOM 811 C CA . SER A 1 104 ? -46.723 5.503 -6.815 1.00 44.94 104 SER A CA 1
ATOM 812 C C . SER A 1 104 ? -48.107 6.135 -6.986 1.00 44.94 104 SER A C 1
ATOM 814 O O . SER A 1 104 ? -48.641 6.616 -5.992 1.00 44.94 104 SER A O 1
ATOM 816 N N . ILE A 1 105 ? -48.712 6.076 -8.182 1.00 34.69 105 ILE A N 1
ATOM 817 C CA . ILE A 1 105 ? -50.178 6.055 -8.395 1.00 34.69 105 ILE A CA 1
ATOM 818 C C . ILE A 1 105 ? -50.511 5.743 -9.872 1.00 34.69 105 ILE A C 1
ATOM 820 O O . ILE A 1 105 ? -50.009 6.403 -10.774 1.00 34.69 10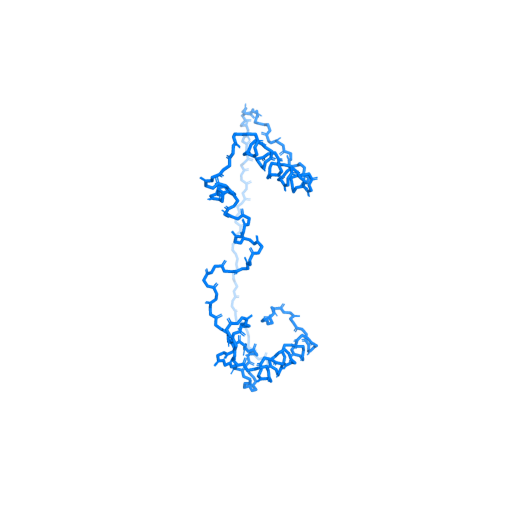5 ILE A O 1
ATOM 824 N N . GLY A 1 106 ? -51.406 4.763 -10.087 1.00 32.22 106 GLY A N 1
ATOM 825 C CA . GLY A 1 106 ? -52.351 4.721 -11.218 1.00 32.22 106 GLY A CA 1
ATOM 826 C C . GLY A 1 106 ? -52.043 3.815 -12.425 1.00 32.22 106 GLY A C 1
ATOM 827 O O . GLY A 1 106 ? -51.389 4.229 -13.369 1.00 32.22 106 GLY A O 1
ATOM 828 N N . SER A 1 107 ? -52.628 2.611 -12.459 1.00 34.72 107 SER A N 1
ATOM 829 C CA . SER A 1 107 ? -53.147 1.981 -13.704 1.00 34.72 107 SER A CA 1
ATOM 830 C C . SER A 1 107 ? -54.592 2.499 -13.931 1.00 34.72 107 SER A C 1
ATOM 832 O O . SER A 1 107 ? -55.159 2.919 -12.918 1.00 34.72 107 SER A O 1
ATOM 834 N N . PRO A 1 108 ? -55.255 2.447 -15.124 1.00 43.00 108 PRO A N 1
ATOM 835 C CA . PRO A 1 108 ? -55.195 1.344 -16.104 1.00 43.00 108 PRO A CA 1
ATOM 836 C C . PRO A 1 108 ? -55.472 1.679 -17.611 1.00 43.00 108 PRO A C 1
ATOM 838 O O . PRO A 1 108 ? -55.690 2.818 -17.994 1.00 43.00 108 PRO A O 1
ATOM 841 N N . GLN A 1 109 ? -55.550 0.598 -18.412 1.00 31.84 109 GLN A N 1
ATOM 842 C CA . GLN A 1 109 ? -56.266 0.388 -19.696 1.00 31.84 109 GLN A CA 1
ATOM 843 C C . GLN A 1 109 ? -55.583 0.643 -21.064 1.00 31.84 109 GLN A C 1
ATOM 845 O O . GLN A 1 109 ? -55.486 1.752 -21.568 1.00 31.84 109 GLN A O 1
ATOM 850 N N . ASN A 1 110 ? -55.198 -0.488 -21.682 1.00 32.56 110 ASN A N 1
ATOM 851 C CA . ASN A 1 110 ? -55.569 -0.995 -23.018 1.00 32.56 110 ASN A CA 1
ATOM 852 C C . ASN A 1 110 ? -56.003 0.006 -24.110 1.00 32.56 110 ASN A C 1
ATOM 854 O O . ASN A 1 110 ? -57.066 0.596 -23.994 1.00 32.56 110 ASN A O 1
ATOM 858 N N . HIS A 1 111 ? -55.318 -0.023 -25.261 1.00 33.00 111 HIS A N 1
ATOM 859 C CA . HIS A 1 111 ? -55.953 -0.240 -26.570 1.00 33.00 111 HIS A CA 1
ATOM 860 C C . HIS A 1 111 ? -54.947 -0.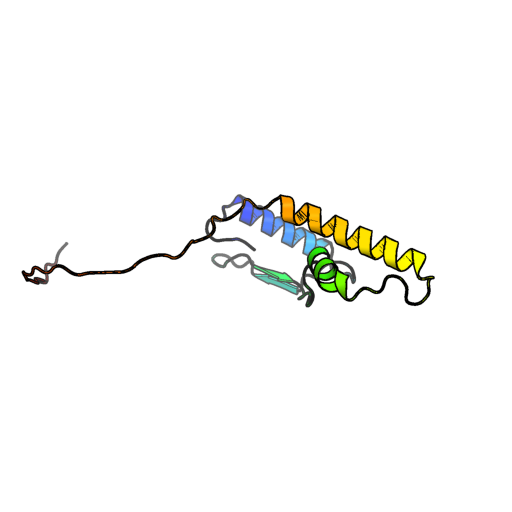821 -27.584 1.00 33.00 111 HIS A C 1
ATOM 862 O O . HIS A 1 111 ? -53.766 -0.491 -27.616 1.00 33.00 111 HIS A O 1
ATOM 868 N N . SER A 1 112 ? -55.469 -1.760 -28.363 1.00 32.91 112 SER A N 1
ATOM 869 C CA . SER A 1 112 ? -54.884 -2.638 -29.376 1.00 32.91 112 SER A CA 1
ATOM 870 C C . SER A 1 112 ? -54.573 -1.974 -30.722 1.00 32.91 112 SER A C 1
ATOM 872 O O . SER A 1 112 ? -55.387 -1.169 -31.156 1.00 32.91 112 SER A O 1
ATOM 874 N N . SER A 1 113 ? -53.535 -2.460 -31.427 1.00 33.59 113 SER A N 1
ATOM 875 C CA . SER A 1 113 ? -53.500 -2.812 -32.878 1.00 33.59 113 SER A CA 1
ATOM 876 C C . SER A 1 113 ? -52.031 -2.849 -33.358 1.00 33.59 113 SER A C 1
ATOM 878 O O . SER A 1 113 ? -51.380 -1.816 -33.382 1.00 33.59 113 SER A O 1
ATOM 880 N N . SER A 1 114 ? -51.356 -3.995 -33.508 1.00 33.50 114 SER A N 1
ATOM 881 C CA . SER A 1 114 ? -51.440 -5.039 -34.553 1.00 33.50 114 SER A CA 1
ATOM 882 C C . SER A 1 114 ? -50.583 -4.793 -35.811 1.00 33.50 114 SER A C 1
ATOM 884 O O . SER A 1 114 ? -50.897 -3.893 -36.580 1.00 33.50 114 SER A O 1
ATOM 886 N N . LYS A 1 115 ? -49.665 -5.758 -36.054 1.00 33.09 115 LYS A N 1
ATOM 887 C CA . LYS A 1 115 ? -49.048 -6.203 -37.336 1.00 33.09 115 LYS A CA 1
ATOM 888 C C . LYS A 1 115 ? -48.022 -5.228 -37.948 1.00 33.09 115 LYS A C 1
ATOM 890 O O . LYS A 1 115 ? -48.185 -4.030 -37.843 1.00 33.09 115 LYS A O 1
ATOM 895 N N . SER A 1 116 ? -46.916 -5.624 -38.579 1.00 34.06 116 SER A N 1
ATOM 896 C CA . SER A 1 116 ? -46.453 -6.850 -39.264 1.00 34.06 116 SER A CA 1
ATOM 897 C C . SER A 1 116 ? -44.955 -6.609 -39.575 1.00 34.06 116 SER A C 1
ATOM 899 O O . SER A 1 116 ? -44.623 -5.483 -39.916 1.00 34.06 116 SER A O 1
ATOM 901 N N . ASN A 1 117 ? -43.973 -7.494 -39.376 1.00 31.44 117 ASN A N 1
ATOM 902 C CA . ASN A 1 117 ? -43.719 -8.840 -39.915 1.00 31.44 117 ASN A CA 1
ATOM 903 C C . ASN A 1 117 ? -42.451 -8.793 -40.806 1.00 31.44 117 ASN A C 1
ATOM 905 O O . ASN A 1 117 ? -42.461 -8.074 -41.794 1.00 31.44 117 ASN A O 1
ATOM 909 N N . GLN A 1 118 ? -41.464 -9.650 -40.484 1.00 35.72 118 GLN A N 1
ATOM 910 C CA . GLN A 1 118 ? -40.470 -10.283 -41.386 1.00 35.72 118 GLN A CA 1
ATOM 911 C C . GLN A 1 118 ? -39.438 -9.361 -42.097 1.00 35.72 118 GLN A C 1
ATOM 913 O O . GLN A 1 118 ? -39.706 -8.209 -42.372 1.00 35.72 118 GLN A O 1
ATOM 918 N N . LYS A 1 119 ? -38.211 -9.770 -42.448 1.00 33.41 119 LYS A N 1
ATOM 919 C CA . LYS A 1 119 ? -37.591 -11.094 -42.589 1.00 33.41 119 LYS A CA 1
ATOM 920 C C . LYS A 1 119 ? -36.057 -10.952 -42.615 1.00 33.41 119 LYS A C 1
ATOM 922 O O . LYS A 1 119 ? -35.522 -9.924 -43.009 1.00 33.41 119 LYS A O 1
ATOM 927 N N . SER A 1 120 ? -35.403 -12.047 -42.250 1.00 35.31 120 SER A N 1
ATOM 928 C CA . SER A 1 120 ? -34.001 -12.433 -42.454 1.00 35.31 120 SER A CA 1
ATOM 929 C C . SER A 1 120 ? -33.397 -12.128 -43.833 1.00 35.31 120 SER A C 1
ATOM 931 O O . SER A 1 120 ? -34.097 -12.298 -44.826 1.00 35.31 120 SER A O 1
ATOM 933 N N . HIS A 1 121 ? -32.073 -11.920 -43.895 1.00 34.47 121 HIS A N 1
ATOM 934 C CA . HIS A 1 121 ? -31.196 -12.661 -44.820 1.00 34.47 121 HIS A CA 1
ATOM 935 C C . HIS A 1 121 ? -29.702 -12.514 -44.473 1.00 34.47 121 HIS A C 1
ATOM 937 O O . HIS A 1 121 ? -29.174 -11.411 -44.396 1.00 34.47 121 HIS A O 1
ATOM 943 N N . SER A 1 122 ? -29.026 -13.654 -44.312 1.00 38.69 122 SER A N 1
ATOM 944 C CA . SER A 1 122 ? -27.600 -13.841 -44.622 1.00 38.69 122 SER A CA 1
ATOM 945 C C . SER A 1 122 ? -27.457 -14.109 -46.129 1.00 38.69 122 SER A C 1
ATOM 947 O O . SER A 1 122 ? -28.411 -14.614 -46.737 1.00 38.69 122 SER A O 1
ATOM 949 N N . PRO A 1 123 ? -26.287 -13.831 -46.726 1.00 42.41 123 PRO A N 1
ATOM 950 C CA . PRO A 1 123 ? -25.492 -14.937 -47.271 1.00 42.41 123 PRO A CA 1
ATOM 951 C C . PRO A 1 123 ? -23.970 -14.748 -47.101 1.00 42.41 123 PRO A C 1
ATOM 953 O O . PRO A 1 123 ? -23.495 -13.786 -46.508 1.00 42.41 123 PRO A O 1
ATOM 956 N N . ALA A 1 124 ? -23.234 -15.752 -47.572 1.00 38.12 124 ALA A N 1
ATOM 957 C CA . ALA A 1 124 ? -21.833 -16.042 -47.313 1.00 38.12 124 ALA A CA 1
ATOM 958 C C . ALA A 1 124 ? -20.890 -15.699 -48.493 1.00 38.12 124 ALA A C 1
ATOM 960 O O . ALA A 1 124 ? -21.354 -15.537 -49.613 1.00 38.12 124 ALA A O 1
ATOM 961 N N . VAL A 1 125 ? -19.579 -15.734 -48.194 1.00 41.81 125 VAL A N 1
ATOM 962 C CA . VAL A 1 125 ? -18.392 -15.960 -49.062 1.00 41.81 125 VAL A CA 1
ATOM 963 C C . VAL A 1 125 ? -18.056 -14.932 -50.159 1.00 41.81 125 VAL A C 1
ATOM 965 O O . VAL A 1 125 ? -18.721 -14.897 -51.180 1.00 41.81 125 VAL A O 1
ATOM 968 N N . GLU A 1 126 ? -16.892 -14.272 -50.039 1.00 38.44 126 GLU A N 1
ATOM 969 C CA . GLU A 1 126 ? -15.902 -14.176 -51.132 1.00 38.44 126 GLU A CA 1
ATOM 970 C C . GLU A 1 126 ? -14.477 -13.953 -50.575 1.00 38.44 126 GLU A C 1
ATOM 972 O O . GLU A 1 126 ? -14.293 -13.555 -49.427 1.00 38.44 126 GLU A O 1
ATOM 977 N N . LYS A 1 127 ? -13.482 -14.334 -51.373 1.00 38.34 127 LYS A N 1
ATOM 978 C CA . LYS A 1 127 ? -12.071 -14.624 -51.083 1.00 38.34 127 LYS A CA 1
ATOM 979 C C . LYS A 1 127 ? -11.200 -13.669 -51.925 1.00 38.34 127 LYS A C 1
ATOM 981 O O . LYS A 1 127 ? -11.662 -13.265 -52.987 1.00 38.34 127 LYS A O 1
ATOM 986 N N . SER A 1 128 ? -9.916 -13.521 -51.572 1.00 45.25 128 SER A N 1
ATOM 987 C CA . SER A 1 128 ? -8.826 -12.841 -52.334 1.00 45.25 128 SER A CA 1
ATOM 988 C C . SER A 1 128 ? -8.814 -11.314 -52.148 1.00 45.25 128 SER A C 1
ATOM 990 O O . SER A 1 128 ? -9.874 -10.706 -52.140 1.00 45.25 128 SER A O 1
ATOM 992 N N . GLU A 1 129 ? -7.703 -10.615 -51.915 1.00 40.72 129 GLU A N 1
ATOM 993 C CA . GLU A 1 129 ? -6.253 -10.866 -52.054 1.00 40.72 129 GLU A CA 1
ATOM 994 C C . GLU A 1 129 ? -5.481 -10.608 -50.747 1.00 40.72 129 GLU A C 1
ATOM 996 O O . GLU A 1 129 ? -5.981 -9.839 -49.893 1.00 40.72 129 GLU A O 1
#

Secondary structure (DSSP, 8-state):
-PPTT--HHHHHHHHHHHHHHHHH---TTSPPEEEEE--TTS--EEEE---TT--HHHHHHHTTTT--S-SS--HHHHHHHHHHHHHHHHHHHTTSPPPPP----------------------------

InterPro domains:
  IPR000719 Protein kinase domain [PS50011] (1-129)
  IPR001245 Serine-threonine/tyrosine-protein kinase, catalytic domain [PF07714] (1-72)
  IPR001824 Tyrosine-protein kinase, receptor class III, conserved site [PS00240] (25-38)
  IPR011009 Protein kinase-like domain superfamily [SSF56112] (8-65)
  IPR050122 Receptor Tyrosine Kinase [PTHR24416] (1-80)